Protein AF-A0A9E2E4S3-F1 (afdb_monomer_lite)

Structure (mmCIF, N/CA/C/O backbone):
data_AF-A0A9E2E4S3-F1
#
_entry.id   AF-A0A9E2E4S3-F1
#
loop_
_atom_site.group_PDB
_atom_site.id
_atom_site.type_symbol
_atom_site.label_atom_id
_atom_site.label_alt_id
_atom_site.label_comp_id
_atom_site.label_asym_id
_atom_site.label_entity_id
_atom_site.label_seq_id
_atom_site.pdbx_PDB_ins_code
_atom_site.Cartn_x
_atom_site.Cartn_y
_atom_site.Cartn_z
_atom_site.occupancy
_atom_site.B_iso_or_equiv
_atom_site.auth_seq_id
_atom_site.auth_comp_id
_atom_site.auth_asym_id
_atom_site.auth_atom_id
_atom_site.pdbx_PDB_model_num
ATOM 1 N N . GLY A 1 1 ? -0.030 13.817 1.429 1.00 64.12 1 GLY A N 1
ATOM 2 C CA . GLY A 1 1 ? 0.320 13.362 2.789 1.00 64.12 1 GLY A CA 1
ATOM 3 C C . GLY A 1 1 ? 1.592 12.544 2.719 1.00 64.12 1 GLY A C 1
ATOM 4 O O . GLY A 1 1 ? 2.075 12.311 1.619 1.00 64.12 1 GLY A O 1
ATOM 5 N N . ALA A 1 2 ? 2.146 12.144 3.861 1.00 81.56 2 ALA A N 1
ATOM 6 C CA . ALA A 1 2 ? 3.397 11.381 3.917 1.00 81.56 2 ALA A CA 1
ATOM 7 C C . ALA A 1 2 ? 3.242 9.885 3.576 1.00 81.56 2 ALA A C 1
ATOM 9 O O . ALA A 1 2 ? 4.243 9.228 3.327 1.00 81.56 2 ALA A O 1
ATOM 10 N N . GLY A 1 3 ? 2.005 9.386 3.469 1.00 88.81 3 GLY A N 1
ATOM 11 C CA . GLY A 1 3 ? 1.709 8.023 3.037 1.00 88.81 3 GLY A CA 1
ATOM 12 C C . GLY A 1 3 ? 0.816 7.267 4.021 1.00 88.81 3 GLY A C 1
ATOM 13 O O . GLY A 1 3 ? 0.337 7.836 5.003 1.00 88.81 3 GLY A O 1
ATOM 14 N N . ASP A 1 4 ? 0.580 5.997 3.707 1.00 96.50 4 ASP A N 1
ATOM 15 C CA . ASP A 1 4 ? -0.183 5.015 4.479 1.00 96.50 4 ASP A CA 1
ATOM 16 C C . ASP A 1 4 ? 0.481 4.661 5.830 1.00 96.50 4 ASP A C 1
ATOM 18 O O . ASP A 1 4 ? -0.193 4.442 6.833 1.00 96.50 4 ASP A O 1
ATOM 22 N N . ASP A 1 5 ? 1.812 4.665 5.882 1.00 95.25 5 ASP A N 1
ATOM 23 C CA . ASP A 1 5 ? 2.642 4.414 7.069 1.00 95.25 5 ASP A CA 1
ATOM 24 C C . ASP A 1 5 ? 2.475 5.468 8.174 1.00 95.25 5 ASP A C 1
ATOM 26 O O . ASP A 1 5 ? 2.654 5.182 9.356 1.00 95.25 5 ASP A O 1
ATOM 30 N N . MET A 1 6 ? 2.075 6.685 7.806 1.00 96.00 6 MET A N 1
ATOM 31 C CA . MET A 1 6 ? 1.909 7.797 8.744 1.00 96.00 6 MET A CA 1
ATOM 32 C C . MET A 1 6 ? 0.504 7.897 9.344 1.00 96.00 6 MET A C 1
ATOM 34 O O . MET A 1 6 ? 0.246 8.809 10.134 1.00 96.00 6 MET A O 1
ATOM 38 N N . VAL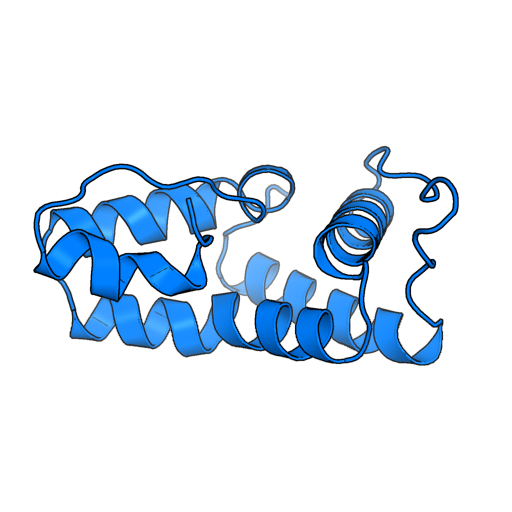 A 1 7 ? -0.402 6.966 9.022 1.00 96.75 7 VAL A N 1
ATOM 39 C CA . VAL A 1 7 ? -1.780 6.956 9.540 1.00 96.75 7 VAL A CA 1
ATOM 40 C C . VAL A 1 7 ? -1.833 7.017 11.078 1.00 96.75 7 VAL A C 1
ATOM 42 O O . VAL A 1 7 ? -2.522 7.906 11.580 1.00 96.75 7 VAL A O 1
ATOM 45 N N . PRO A 1 8 ? -1.085 6.208 11.860 1.00 96.06 8 PRO A N 1
ATOM 46 C CA . PRO A 1 8 ? -1.121 6.310 13.324 1.00 96.06 8 PRO A CA 1
ATOM 47 C C . PRO A 1 8 ? -0.712 7.699 13.833 1.00 96.06 8 PRO A C 1
ATOM 49 O O . PRO A 1 8 ? -1.396 8.306 14.660 1.00 96.06 8 PRO A O 1
ATOM 52 N N . GLY A 1 9 ? 0.380 8.245 13.292 1.00 95.75 9 GLY A N 1
ATOM 53 C CA . GLY A 1 9 ? 0.886 9.563 13.674 1.00 95.75 9 GLY A CA 1
ATOM 54 C C . GLY A 1 9 ? -0.092 10.684 13.331 1.00 95.75 9 GLY A C 1
ATOM 55 O O . GLY A 1 9 ? -0.354 11.553 14.153 1.00 95.75 9 GLY A O 1
ATOM 56 N N . TYR A 1 10 ? -0.692 10.649 12.143 1.00 96.62 10 TYR A N 1
ATOM 57 C CA . TYR A 1 10 ? -1.678 11.647 11.727 1.00 96.62 10 TYR A CA 1
ATOM 58 C C . TYR A 1 10 ? -2.936 11.597 12.591 1.00 96.62 10 TYR A C 1
ATOM 60 O O . TYR A 1 10 ? -3.442 12.639 13.016 1.00 96.62 10 TYR A O 1
ATOM 68 N N . TYR A 1 11 ? -3.427 10.401 12.904 1.00 96.06 11 TYR A N 1
ATOM 69 C CA . TYR A 1 11 ? -4.692 10.273 13.613 1.00 96.06 11 TYR A CA 1
ATOM 70 C C . TYR A 1 11 ? -4.574 10.646 15.091 1.00 96.06 11 TYR A C 1
ATOM 72 O O . TYR A 1 11 ? -5.503 11.246 15.641 1.00 96.06 11 TYR A O 1
ATOM 80 N N . THR A 1 12 ? -3.424 10.404 15.717 1.00 94.88 12 THR A N 1
ATOM 81 C CA . THR A 1 12 ? -3.169 10.842 17.101 1.00 94.88 12 THR A CA 1
ATOM 82 C C . THR A 1 12 ? -3.142 12.366 17.254 1.00 94.88 12 THR A C 1
ATOM 84 O O . THR A 1 12 ? -3.536 12.869 18.302 1.00 94.88 12 THR A O 1
ATOM 87 N N . ILE A 1 13 ? -2.784 13.116 16.203 1.00 95.38 13 ILE A N 1
ATOM 88 C CA . ILE A 1 13 ? -2.762 14.593 16.209 1.00 95.38 13 ILE A CA 1
ATOM 89 C C . ILE A 1 13 ? -4.005 15.240 15.573 1.00 95.38 13 ILE A C 1
ATOM 91 O O . ILE A 1 13 ? -4.004 16.427 15.257 1.00 95.38 13 ILE A O 1
ATOM 95 N N . GLY A 1 14 ? -5.076 14.469 15.366 1.00 94.81 14 GLY A N 1
ATOM 96 C CA . GLY A 1 14 ? -6.362 14.982 14.874 1.00 94.81 14 GLY A CA 1
ATOM 97 C C . GLY A 1 14 ? -6.494 15.093 13.350 1.00 94.81 14 GLY A C 1
ATOM 98 O O . GLY A 1 14 ? -7.552 15.488 12.863 1.00 94.81 14 GLY A O 1
ATOM 99 N N . ILE A 1 15 ? -5.484 14.695 12.573 1.00 95.69 15 ILE A N 1
ATOM 100 C CA . ILE A 1 15 ? -5.599 14.609 11.111 1.00 95.69 15 ILE A CA 1
ATOM 101 C C . ILE A 1 15 ? -6.412 13.355 10.758 1.00 95.69 15 ILE A C 1
ATOM 103 O O . ILE A 1 15 ? -6.183 12.272 11.294 1.00 95.69 15 ILE A O 1
ATOM 107 N N . ARG A 1 16 ? -7.399 13.497 9.867 1.00 93.25 16 ARG A N 1
ATOM 108 C CA . ARG A 1 16 ? -8.316 12.409 9.457 1.00 93.25 16 ARG A CA 1
ATOM 109 C C . ARG A 1 16 ? -8.281 12.101 7.962 1.00 93.25 16 ARG A C 1
ATOM 111 O O . ARG A 1 16 ? -9.106 11.347 7.463 1.00 93.25 16 ARG A O 1
ATOM 118 N N . ALA A 1 17 ? -7.316 12.672 7.251 1.00 92.69 17 ALA A N 1
ATOM 119 C CA . ALA A 1 17 ? -7.120 12.463 5.826 1.00 92.69 17 ALA A CA 1
ATOM 120 C C . ALA A 1 17 ? -5.649 12.162 5.537 1.00 92.69 17 ALA A C 1
ATOM 122 O O . ALA A 1 17 ? -4.747 12.726 6.158 1.00 92.69 17 ALA A O 1
ATOM 123 N N . TYR A 1 18 ? -5.408 11.278 4.578 1.00 94.94 18 TYR A N 1
ATOM 124 C CA . TYR A 1 18 ? -4.074 10.929 4.110 1.00 94.94 18 TYR A CA 1
ATOM 125 C C . TYR A 1 18 ? -4.144 10.495 2.644 1.00 94.94 18 TYR A C 1
ATOM 127 O O . TYR A 1 18 ? -5.216 10.252 2.096 1.00 94.94 18 TYR A O 1
ATOM 135 N N . THR A 1 19 ? -2.991 10.460 1.989 1.00 95.56 19 THR A N 1
ATOM 136 C CA . THR A 1 19 ? -2.866 9.988 0.608 1.00 95.56 19 THR A CA 1
ATOM 137 C C . THR A 1 19 ? -2.401 8.544 0.635 1.00 95.56 19 THR A C 1
ATOM 139 O O . THR A 1 19 ? -1.397 8.266 1.289 1.00 95.56 19 THR A O 1
ATOM 142 N N . SER A 1 20 ? -3.092 7.668 -0.091 1.00 97.50 20 SER A N 1
ATOM 143 C CA . SER A 1 20 ? -2.793 6.239 -0.114 1.00 97.50 20 SER A CA 1
ATOM 144 C C . SER A 1 20 ? -2.277 5.803 -1.475 1.00 97.50 20 SER A C 1
ATOM 146 O O . SER A 1 20 ? -3.004 5.849 -2.468 1.00 97.50 20 SER A O 1
ATOM 148 N N . SER A 1 21 ? -1.032 5.335 -1.510 1.00 96.88 21 SER A N 1
ATOM 149 C CA . SER A 1 21 ? -0.514 4.623 -2.685 1.00 96.88 21 SER A CA 1
ATOM 150 C C . SER A 1 21 ? -1.088 3.211 -2.758 1.00 96.88 21 SER A C 1
ATOM 152 O O . SER A 1 21 ? -1.444 2.746 -3.838 1.00 96.88 21 SER A O 1
ATOM 154 N N . ILE A 1 22 ? -1.257 2.571 -1.596 1.00 98.00 22 ILE A N 1
ATOM 155 C CA . ILE A 1 22 ? -1.799 1.217 -1.461 1.00 98.00 22 ILE A CA 1
ATOM 156 C C . ILE A 1 22 ? -3.194 1.119 -2.079 1.00 98.00 22 ILE A C 1
ATOM 158 O O . ILE A 1 22 ? -3.496 0.108 -2.701 1.00 98.00 22 ILE A O 1
ATOM 162 N N . SER A 1 23 ? -4.010 2.175 -2.001 1.00 96.88 23 SER A N 1
ATOM 163 C CA . SER A 1 23 ? -5.366 2.193 -2.563 1.00 96.88 23 SER A CA 1
ATOM 164 C C . SER A 1 23 ? -5.447 1.886 -4.063 1.00 96.88 23 SER A C 1
ATOM 166 O O . SER A 1 23 ? -6.477 1.400 -4.520 1.00 96.88 23 SER A O 1
ATOM 168 N N . ALA A 1 24 ? -4.367 2.111 -4.819 1.00 96.25 24 ALA A N 1
ATOM 169 C CA . ALA A 1 24 ? -4.305 1.759 -6.235 1.00 96.25 24 ALA A CA 1
ATOM 170 C C . ALA A 1 24 ? -4.263 0.239 -6.477 1.00 96.25 24 ALA A C 1
ATOM 172 O O . ALA A 1 24 ? -4.647 -0.205 -7.553 1.00 96.25 24 ALA A O 1
ATOM 173 N N . VAL A 1 25 ? -3.784 -0.542 -5.502 1.00 97.56 25 VAL A N 1
ATOM 174 C CA . VAL A 1 25 ? -3.562 -1.996 -5.613 1.00 97.56 25 VAL A CA 1
ATOM 175 C C . VAL A 1 25 ? -4.482 -2.779 -4.674 1.00 97.56 25 VAL A C 1
ATOM 177 O O . VAL A 1 25 ? -5.089 -3.759 -5.083 1.00 97.56 25 VAL A O 1
ATOM 180 N N . ALA A 1 26 ? -4.600 -2.340 -3.421 1.00 98.12 26 ALA A N 1
ATOM 181 C CA . ALA A 1 26 ? -5.387 -2.967 -2.364 1.00 98.12 26 ALA A CA 1
ATOM 182 C C . ALA A 1 26 ? -6.270 -1.914 -1.659 1.00 98.12 26 ALA A C 1
ATOM 184 O O . ALA A 1 26 ? -5.983 -1.503 -0.529 1.00 98.12 26 ALA A O 1
ATOM 185 N N . PRO A 1 27 ? -7.354 -1.434 -2.300 1.00 97.50 27 PRO A N 1
ATOM 186 C CA . PRO A 1 27 ? -8.221 -0.390 -1.743 1.00 97.50 27 PRO A CA 1
ATOM 187 C C . PRO A 1 27 ? -8.816 -0.760 -0.380 1.00 97.50 27 PRO A C 1
ATOM 189 O O . PRO A 1 27 ? -8.886 0.094 0.506 1.00 97.50 27 PRO A O 1
ATOM 192 N N . LYS A 1 28 ? -9.158 -2.037 -0.161 1.00 98.44 28 LYS A N 1
ATOM 193 C CA . LYS A 1 28 ? -9.687 -2.536 1.121 1.00 98.44 28 LYS A CA 1
ATOM 194 C C . LYS A 1 28 ? -8.703 -2.337 2.280 1.00 98.44 28 LYS A C 1
ATOM 196 O O . LYS A 1 28 ? -9.133 -2.005 3.381 1.00 98.44 28 LYS A O 1
ATOM 201 N N . LEU A 1 29 ? -7.394 -2.470 2.038 1.00 98.50 29 LEU A N 1
ATOM 202 C CA . LEU A 1 29 ? -6.367 -2.221 3.057 1.00 98.50 29 LEU A CA 1
ATOM 203 C C . LEU A 1 29 ? -6.327 -0.738 3.454 1.00 98.50 29 LEU A C 1
ATOM 205 O O . LEU A 1 29 ? -6.300 -0.418 4.641 1.00 98.50 29 LEU A O 1
ATOM 209 N N . SER A 1 30 ? -6.398 0.179 2.483 1.00 97.88 30 SER A N 1
ATOM 210 C CA . SER A 1 30 ? -6.461 1.621 2.772 1.00 97.88 30 SER A CA 1
ATOM 211 C C . SER A 1 30 ? -7.729 2.001 3.545 1.00 97.88 30 SER A C 1
ATOM 213 O O . SER A 1 30 ? -7.665 2.740 4.532 1.00 97.88 30 SER A O 1
ATOM 215 N N . VAL A 1 31 ? -8.882 1.443 3.171 1.00 97.94 31 VAL A N 1
ATOM 216 C CA . VAL A 1 31 ? -10.120 1.630 3.943 1.00 97.94 31 VAL A CA 1
ATOM 217 C C . VAL A 1 31 ? -9.938 1.116 5.371 1.00 97.94 31 VAL A C 1
ATOM 219 O O . VAL A 1 31 ? -10.249 1.835 6.319 1.00 97.94 31 VAL A O 1
ATOM 222 N N . LYS A 1 32 ? -9.336 -0.065 5.553 1.00 98.50 32 LYS A N 1
ATOM 223 C CA . LYS A 1 32 ? -9.135 -0.638 6.886 1.00 98.50 32 LYS A CA 1
ATOM 224 C C . LYS A 1 32 ? -8.212 0.199 7.775 1.00 98.50 32 LYS A C 1
ATOM 226 O O . LYS A 1 32 ? -8.499 0.371 8.960 1.00 98.50 32 LYS A O 1
ATOM 231 N N . LEU A 1 33 ? -7.143 0.763 7.208 1.00 98.25 33 LEU A N 1
ATOM 232 C CA . LEU A 1 33 ? -6.265 1.714 7.901 1.00 98.25 33 LEU A CA 1
ATOM 233 C C . LEU A 1 33 ? -7.049 2.937 8.397 1.00 98.25 33 LEU A C 1
ATOM 235 O O . LEU A 1 33 ? -6.882 3.356 9.543 1.00 98.25 33 LEU A O 1
ATOM 239 N N . HIS A 1 34 ? -7.924 3.491 7.550 1.00 97.62 34 HIS A N 1
ATOM 240 C CA . HIS A 1 34 ? -8.787 4.611 7.927 1.00 97.62 34 HIS A CA 1
ATOM 241 C C . HIS A 1 34 ? -9.751 4.233 9.056 1.00 97.62 34 HIS A C 1
ATOM 243 O O . HIS A 1 34 ? -9.827 4.962 10.042 1.00 97.62 34 HIS A O 1
ATOM 249 N N . GLU A 1 35 ? -10.453 3.104 8.939 1.00 98.06 35 GLU A N 1
ATOM 250 C CA . GLU A 1 35 ? -11.425 2.643 9.938 1.00 98.06 35 GLU A CA 1
ATOM 251 C C . GLU A 1 35 ? -10.796 2.487 11.324 1.00 98.06 35 GLU A C 1
ATOM 253 O O . GLU A 1 35 ? -11.306 3.037 12.300 1.00 98.06 35 GLU A O 1
ATOM 258 N N . LEU A 1 36 ? -9.664 1.780 11.414 1.00 98.25 36 LEU A N 1
ATOM 259 C CA . LEU A 1 36 ? -8.979 1.553 12.689 1.00 98.25 36 LEU A CA 1
ATOM 260 C C . LEU A 1 36 ? -8.421 2.855 13.268 1.00 98.25 36 LEU A C 1
ATOM 262 O O . LEU A 1 36 ? -8.559 3.107 14.466 1.00 98.25 36 LEU A O 1
ATOM 266 N N . GLY A 1 37 ? -7.839 3.711 12.423 1.00 97.19 37 GLY A N 1
ATOM 267 C CA . GLY A 1 37 ? -7.379 5.029 12.846 1.00 97.19 37 GLY A CA 1
ATOM 268 C C . GLY A 1 37 ? -8.521 5.889 13.385 1.00 97.19 37 GLY A C 1
ATOM 269 O O . GLY A 1 37 ? -8.390 6.496 14.448 1.00 97.19 37 GLY A O 1
ATOM 270 N N . ALA A 1 38 ? -9.649 5.945 12.675 1.00 96.69 38 ALA A N 1
ATOM 271 C CA . ALA A 1 38 ? -10.808 6.751 13.051 1.00 96.69 38 ALA A CA 1
ATOM 272 C C . ALA A 1 38 ? -11.471 6.247 14.340 1.00 96.69 38 ALA A C 1
ATOM 274 O O . ALA A 1 38 ? -11.922 7.064 15.141 1.00 96.69 38 ALA A O 1
ATOM 275 N N . ALA A 1 39 ? -11.477 4.929 14.556 1.00 97.25 39 ALA A N 1
ATOM 276 C CA . ALA A 1 39 ? -11.971 4.292 15.774 1.00 97.25 39 ALA A CA 1
ATOM 277 C C . ALA A 1 39 ? -11.015 4.429 16.977 1.00 97.25 39 ALA A C 1
ATOM 279 O O . ALA A 1 39 ? -11.407 4.137 18.101 1.00 97.25 39 ALA A O 1
ATOM 280 N N . GLY A 1 40 ? -9.774 4.887 16.771 1.00 96.56 40 GLY A N 1
ATOM 281 C CA . GLY A 1 40 ? -8.769 4.981 17.836 1.00 96.56 40 GLY A CA 1
ATOM 282 C C . GLY A 1 40 ? -8.156 3.634 18.235 1.00 96.56 40 GLY A C 1
ATOM 283 O O . GLY A 1 40 ? -7.468 3.553 19.256 1.00 96.56 40 GLY A O 1
ATOM 284 N N . GLU A 1 41 ? -8.350 2.593 17.420 1.00 98.00 41 GLU A N 1
ATOM 285 C CA . GLU A 1 41 ? -7.913 1.213 17.662 1.00 98.00 41 GLU A CA 1
ATOM 286 C C . GLU A 1 41 ? -6.407 1.049 17.422 1.00 98.00 41 GLU A C 1
ATOM 288 O O . GLU A 1 41 ? -5.951 0.382 16.493 1.00 98.00 41 GLU A O 1
ATOM 293 N N . SER A 1 42 ? -5.605 1.701 18.264 1.00 96.44 42 SER A N 1
ATOM 294 C CA . SER A 1 42 ? -4.164 1.883 18.049 1.00 96.44 42 SER A CA 1
ATOM 295 C C . SER A 1 42 ? -3.391 0.561 17.998 1.00 96.44 42 SER A C 1
ATOM 297 O O . SER A 1 42 ? -2.469 0.423 17.199 1.00 96.44 42 SER A O 1
ATOM 299 N N . ALA A 1 43 ? -3.765 -0.427 18.818 1.00 98.06 43 ALA A N 1
ATOM 300 C CA . ALA A 1 43 ? -3.113 -1.738 18.824 1.00 98.06 43 ALA A CA 1
ATOM 301 C C . ALA A 1 43 ? -3.365 -2.501 17.513 1.00 98.06 43 ALA A C 1
ATOM 303 O O . ALA A 1 43 ? -2.416 -2.946 16.868 1.00 98.06 43 ALA A O 1
ATOM 304 N N . ALA A 1 44 ? -4.629 -2.581 17.087 1.00 98.50 44 ALA A N 1
ATOM 305 C CA . ALA A 1 44 ? -5.010 -3.232 15.837 1.00 98.50 44 ALA A CA 1
ATOM 306 C C . ALA A 1 44 ? -4.437 -2.499 14.616 1.00 98.50 44 ALA A C 1
ATOM 308 O O . ALA A 1 44 ? -3.971 -3.138 13.675 1.00 98.50 44 ALA A O 1
ATOM 309 N N . LEU A 1 45 ? -4.422 -1.163 14.641 1.00 98.44 45 LEU A N 1
ATOM 310 C CA . LEU A 1 45 ? -3.822 -0.350 13.589 1.00 98.44 45 LEU A CA 1
ATOM 311 C C . LEU A 1 45 ? -2.321 -0.633 13.459 1.00 98.44 45 LEU A C 1
ATOM 313 O O . LEU A 1 45 ? -1.847 -0.887 12.357 1.00 98.44 45 LEU A O 1
ATOM 317 N N . ASN A 1 46 ? -1.576 -0.635 14.566 1.00 98.06 46 ASN A N 1
ATOM 318 C CA . ASN A 1 46 ? -0.139 -0.917 14.538 1.00 98.06 46 ASN A CA 1
ATOM 319 C C . ASN A 1 46 ? 0.161 -2.336 14.042 1.00 98.06 46 ASN A C 1
ATOM 321 O O . ASN A 1 46 ? 1.105 -2.521 13.278 1.00 98.06 46 ASN A O 1
ATOM 325 N N . GLN A 1 47 ? -0.648 -3.324 14.432 1.00 98.44 47 GLN A N 1
ATOM 326 C CA . GLN A 1 47 ? -0.522 -4.679 13.902 1.00 98.44 47 GLN A CA 1
ATOM 327 C C . GLN A 1 47 ? -0.758 -4.708 12.384 1.00 98.44 47 GLN A C 1
ATOM 329 O O . GLN A 1 47 ? 0.086 -5.210 11.648 1.00 98.44 47 GLN A O 1
ATOM 334 N N . LEU A 1 48 ? -1.837 -4.081 11.902 1.00 98.56 48 LEU A N 1
ATOM 335 C CA . LEU A 1 48 ? -2.136 -3.990 10.470 1.00 98.56 48 LEU A CA 1
ATOM 336 C C . LEU A 1 48 ? -0.996 -3.321 9.683 1.00 98.56 48 LEU A C 1
ATOM 338 O O . LEU A 1 48 ? -0.653 -3.770 8.588 1.00 98.56 48 LEU A O 1
ATOM 342 N N . LEU A 1 49 ? -0.391 -2.262 10.237 1.00 98.12 49 LEU A N 1
ATOM 343 C CA . LEU A 1 49 ? 0.776 -1.622 9.632 1.00 98.12 49 LEU A CA 1
ATOM 344 C C . LEU A 1 49 ? 1.958 -2.587 9.543 1.00 98.12 49 LEU A C 1
ATOM 346 O O . LEU A 1 49 ? 2.532 -2.725 8.465 1.00 98.12 49 LEU A O 1
ATOM 350 N N . ASN A 1 50 ? 2.320 -3.236 10.648 1.00 98.25 50 ASN A N 1
ATOM 351 C CA . ASN A 1 50 ? 3.466 -4.143 10.698 1.00 98.25 50 ASN A CA 1
ATOM 352 C C . ASN A 1 50 ? 3.320 -5.308 9.716 1.00 98.25 50 ASN A C 1
ATOM 354 O O . ASN A 1 50 ? 4.280 -5.643 9.025 1.00 98.25 50 ASN A O 1
ATOM 358 N N . ASP A 1 51 ? 2.118 -5.870 9.619 1.00 98.19 51 ASP A N 1
ATOM 359 C CA . ASP A 1 51 ? 1.867 -7.066 8.822 1.00 98.19 51 ASP A CA 1
ATOM 360 C C . ASP A 1 51 ? 1.752 -6.745 7.321 1.00 98.19 51 ASP A C 1
ATOM 362 O O . ASP A 1 51 ? 2.185 -7.535 6.480 1.00 98.19 51 ASP A O 1
ATOM 366 N N . HIS A 1 52 ? 1.192 -5.582 6.959 1.00 98.25 52 HIS A N 1
ATOM 367 C CA . HIS A 1 52 ? 0.775 -5.327 5.572 1.00 98.25 52 HIS A CA 1
ATOM 368 C C . HIS A 1 52 ? 1.253 -4.012 4.950 1.00 98.25 52 HIS A C 1
ATOM 370 O O . HIS A 1 52 ? 1.218 -3.894 3.725 1.00 98.25 52 HIS A O 1
ATOM 376 N N . VAL A 1 53 ? 1.718 -3.035 5.732 1.00 98.12 53 VAL A N 1
ATOM 377 C CA . VAL A 1 53 ? 2.193 -1.734 5.215 1.00 98.12 53 VAL A CA 1
ATOM 378 C C . VAL A 1 53 ? 3.716 -1.648 5.270 1.00 98.12 53 VAL A C 1
ATOM 380 O O . VAL A 1 53 ? 4.358 -1.335 4.267 1.00 98.12 53 VAL A O 1
ATOM 383 N N . VAL A 1 54 ? 4.309 -1.969 6.420 1.00 98.00 54 VAL A N 1
ATOM 384 C CA . VAL A 1 54 ? 5.754 -1.878 6.667 1.00 98.00 54 VAL A CA 1
ATOM 385 C C . VAL A 1 54 ? 6.579 -2.681 5.652 1.00 98.00 54 VAL A C 1
ATOM 387 O O . VAL A 1 54 ? 7.551 -2.112 5.155 1.00 98.00 54 VAL A O 1
ATOM 390 N N . PRO A 1 55 ? 6.217 -3.918 5.246 1.00 98.12 55 PRO A N 1
ATOM 391 C CA . PRO A 1 55 ? 6.998 -4.664 4.255 1.00 98.12 55 PRO A CA 1
ATOM 392 C C . PRO A 1 55 ? 7.122 -3.945 2.902 1.00 98.12 55 PRO A C 1
ATOM 394 O O . PRO A 1 55 ? 8.214 -3.856 2.337 1.00 98.12 55 PRO A O 1
ATOM 397 N N . LEU A 1 56 ? 6.029 -3.349 2.409 1.00 98.06 56 LEU A N 1
ATOM 398 C CA . LEU A 1 56 ? 6.044 -2.559 1.174 1.00 98.06 56 LEU A CA 1
ATOM 399 C C . LEU A 1 56 ? 6.926 -1.317 1.317 1.00 98.06 56 LEU A C 1
ATOM 401 O O . LEU A 1 56 ? 7.692 -0.980 0.415 1.00 98.06 56 LEU A O 1
ATOM 405 N N . TYR A 1 57 ? 6.820 -0.621 2.446 1.00 97.06 57 TYR A N 1
ATOM 406 C CA . TYR A 1 57 ? 7.615 0.575 2.704 1.00 97.06 57 TYR A CA 1
ATOM 407 C C . TYR A 1 57 ? 9.103 0.255 2.855 1.00 97.06 57 TYR A C 1
ATOM 409 O O . TYR A 1 57 ? 9.933 0.967 2.290 1.00 97.06 57 TYR A O 1
ATOM 417 N N . ALA A 1 58 ? 9.445 -0.854 3.511 1.00 97.25 58 ALA A N 1
ATOM 418 C CA . ALA A 1 58 ? 10.812 -1.352 3.593 1.00 97.25 58 ALA A CA 1
ATOM 419 C C . ALA A 1 58 ? 11.390 -1.603 2.191 1.00 97.25 58 ALA A C 1
ATOM 421 O O . ALA A 1 58 ? 12.463 -1.087 1.874 1.00 97.25 58 ALA A O 1
ATOM 422 N N . LEU A 1 59 ? 10.650 -2.284 1.306 1.00 97.31 59 LEU A N 1
ATOM 423 C CA . LEU A 1 59 ? 11.061 -2.475 -0.089 1.00 97.31 59 LEU A CA 1
ATOM 424 C C . LEU A 1 59 ? 11.266 -1.138 -0.810 1.00 97.31 59 LEU A C 1
ATOM 426 O O . LEU A 1 59 ? 12.299 -0.927 -1.447 1.00 97.31 59 LEU A O 1
ATOM 430 N N . ARG A 1 60 ? 10.328 -0.196 -0.670 1.00 96.06 60 ARG A N 1
ATOM 431 C CA . ARG A 1 60 ? 10.406 1.128 -1.312 1.00 96.06 60 ARG A CA 1
ATOM 432 C C . ARG A 1 60 ? 11.634 1.932 -0.886 1.00 96.06 60 ARG A C 1
ATOM 434 O O . ARG A 1 60 ? 12.141 2.717 -1.678 1.00 96.06 60 ARG A O 1
ATOM 441 N N . THR A 1 61 ? 12.137 1.729 0.331 1.00 95.25 61 THR A N 1
ATOM 442 C CA . THR A 1 61 ? 13.341 2.427 0.815 1.00 95.25 61 THR A CA 1
ATOM 443 C C . THR A 1 61 ? 14.653 1.883 0.251 1.00 95.25 61 THR A C 1
ATOM 445 O O . THR A 1 61 ? 15.666 2.580 0.324 1.00 95.25 61 THR A O 1
ATOM 448 N N . LYS A 1 62 ? 14.659 0.691 -0.367 1.00 96.19 62 LYS A N 1
ATOM 449 C CA . LYS A 1 62 ? 15.874 0.089 -0.947 1.00 96.19 62 LYS A CA 1
ATOM 450 C C . LYS A 1 62 ? 16.457 0.925 -2.085 1.00 96.19 62 LYS A C 1
ATOM 452 O O . LYS A 1 62 ? 17.675 0.965 -2.262 1.00 96.19 62 LYS A O 1
ATOM 457 N N . ARG A 1 63 ? 15.609 1.620 -2.853 1.00 95.00 63 ARG A N 1
ATOM 458 C CA . ARG A 1 63 ? 16.046 2.447 -3.981 1.00 95.00 63 ARG A CA 1
ATOM 459 C C . ARG A 1 63 ? 15.093 3.607 -4.243 1.00 95.00 63 ARG A C 1
ATOM 461 O O . ARG A 1 63 ? 13.883 3.432 -4.321 1.00 95.00 63 ARG A O 1
ATOM 468 N N . LYS A 1 64 ? 15.656 4.798 -4.467 1.00 94.12 64 LYS A N 1
ATOM 469 C CA . LYS A 1 64 ? 14.877 5.987 -4.846 1.00 94.12 64 LYS A CA 1
ATOM 470 C C . LYS A 1 64 ? 14.061 5.720 -6.114 1.00 94.12 64 LYS A C 1
ATOM 472 O O . LYS A 1 64 ? 14.616 5.269 -7.116 1.00 94.12 64 LYS A O 1
ATOM 477 N N . GLY A 1 65 ? 12.776 6.059 -6.081 1.00 93.62 65 GLY A N 1
ATOM 478 C CA . GLY A 1 65 ? 11.837 5.878 -7.186 1.00 93.62 65 GLY A CA 1
ATOM 479 C C . GLY A 1 65 ? 10.969 4.624 -7.072 1.00 93.62 65 GLY A C 1
ATOM 480 O O . GLY A 1 65 ? 9.975 4.514 -7.798 1.00 93.62 65 GLY A O 1
ATOM 481 N N . TYR A 1 66 ? 11.283 3.714 -6.144 1.00 96.88 66 TYR A N 1
ATOM 482 C CA . TYR A 1 66 ? 10.471 2.520 -5.895 1.00 96.88 66 TYR A CA 1
ATOM 483 C C . TYR A 1 66 ? 9.094 2.838 -5.332 1.00 96.88 66 TYR A C 1
ATOM 485 O O . TYR A 1 66 ? 8.188 2.019 -5.450 1.00 96.88 66 TYR A O 1
ATOM 493 N N . GLU A 1 67 ? 8.876 4.047 -4.824 1.00 95.44 67 GLU A N 1
ATOM 494 C CA . GLU A 1 67 ? 7.554 4.526 -4.432 1.00 95.44 67 GLU A CA 1
ATOM 495 C C . GLU A 1 67 ? 6.535 4.461 -5.573 1.00 95.44 67 GLU A C 1
ATOM 497 O O . GLU A 1 67 ? 5.345 4.306 -5.313 1.00 95.44 67 GLU A O 1
ATOM 502 N N . VAL A 1 68 ? 6.992 4.560 -6.825 1.00 97.00 68 VAL A N 1
ATOM 503 C CA . VAL A 1 68 ? 6.141 4.498 -8.020 1.00 97.00 68 VAL A CA 1
ATOM 504 C C . VAL A 1 68 ? 6.327 3.183 -8.774 1.00 97.00 68 VAL A C 1
ATOM 506 O O . VAL A 1 68 ? 5.334 2.575 -9.177 1.00 97.00 68 VAL A O 1
ATOM 509 N N . SER A 1 69 ? 7.569 2.728 -8.985 1.00 97.88 69 SER A N 1
ATOM 510 C CA . SER A 1 69 ? 7.810 1.513 -9.776 1.00 97.88 69 SER A CA 1
ATOM 511 C C . SER A 1 69 ? 7.312 0.246 -9.082 1.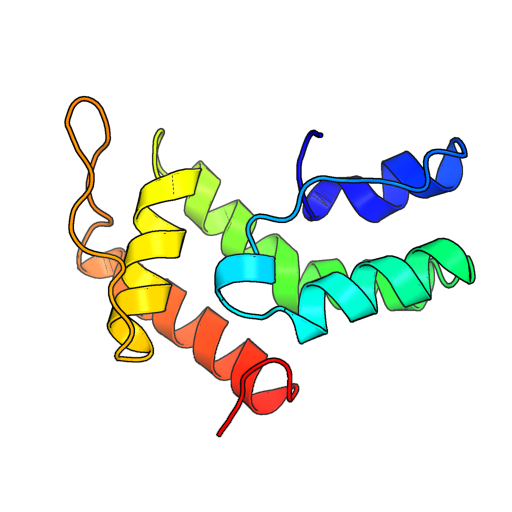00 97.88 69 SER A C 1
ATOM 513 O O . SER A 1 69 ? 6.752 -0.607 -9.767 1.00 97.88 69 SER A O 1
ATOM 515 N N . ALA A 1 70 ? 7.394 0.145 -7.750 1.00 98.00 70 ALA A N 1
ATOM 516 C CA . ALA A 1 70 ? 6.830 -0.993 -7.020 1.00 98.00 70 ALA A CA 1
ATOM 517 C C . ALA A 1 70 ? 5.316 -1.098 -7.222 1.00 98.00 70 ALA A C 1
ATOM 519 O O . ALA A 1 70 ? 4.814 -2.165 -7.563 1.00 98.00 70 ALA A O 1
ATOM 520 N N . MET A 1 71 ? 4.598 0.025 -7.118 1.00 98.00 71 MET A N 1
ATOM 521 C CA . MET A 1 71 ? 3.144 0.044 -7.299 1.00 98.00 71 MET A CA 1
ATOM 522 C C . MET A 1 71 ? 2.743 -0.383 -8.715 1.00 98.00 71 MET A C 1
ATOM 524 O O . MET A 1 71 ? 1.818 -1.169 -8.884 1.00 98.00 71 MET A O 1
ATOM 528 N N . LYS A 1 72 ? 3.464 0.086 -9.740 1.00 98.12 72 LYS A N 1
ATOM 529 C CA . LYS A 1 72 ? 3.241 -0.323 -11.135 1.00 98.12 72 LYS A CA 1
ATOM 530 C C . LYS A 1 72 ? 3.502 -1.809 -11.364 1.00 98.12 72 LYS A C 1
ATOM 532 O O . LYS A 1 72 ? 2.691 -2.464 -12.006 1.00 98.12 72 LYS A O 1
ATOM 537 N N . VAL A 1 73 ? 4.590 -2.343 -10.811 1.00 98.12 73 VAL A N 1
ATOM 538 C CA . VAL A 1 73 ? 4.901 -3.775 -10.911 1.00 98.12 73 VAL A CA 1
ATOM 539 C C . VAL A 1 73 ? 3.833 -4.617 -10.215 1.00 98.12 73 VAL A C 1
ATOM 541 O O . VAL A 1 73 ? 3.413 -5.623 -10.775 1.00 98.12 73 VAL A O 1
ATOM 544 N N . MET A 1 74 ? 3.339 -4.194 -9.048 1.00 98.12 74 MET A N 1
ATOM 545 C CA . MET A 1 74 ? 2.239 -4.884 -8.366 1.00 98.12 74 MET A CA 1
ATOM 546 C C . MET A 1 74 ? 0.950 -4.870 -9.195 1.00 98.12 74 MET A C 1
ATOM 548 O O . MET A 1 74 ? 0.280 -5.892 -9.282 1.00 98.12 74 MET A O 1
ATOM 552 N N . LEU A 1 75 ? 0.619 -3.750 -9.849 1.00 97.94 75 LEU A N 1
ATOM 553 C CA . LEU A 1 75 ? -0.509 -3.695 -10.785 1.00 97.94 75 LEU A CA 1
ATOM 554 C C . LEU A 1 75 ? -0.329 -4.696 -11.936 1.00 97.94 75 LEU A C 1
ATOM 556 O O . LEU A 1 75 ? -1.256 -5.443 -12.234 1.00 97.94 75 LEU A O 1
ATOM 560 N N . A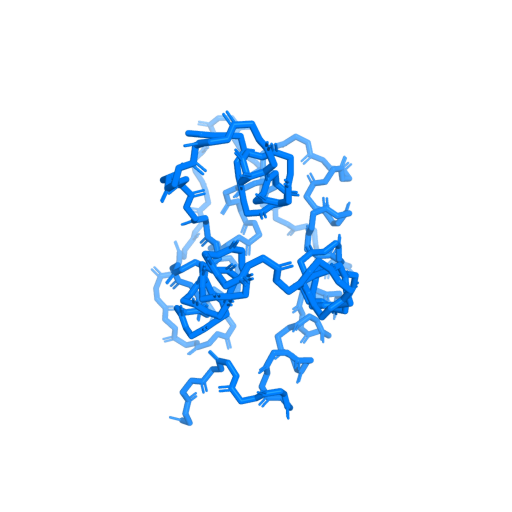SP A 1 76 ? 0.858 -4.751 -12.544 1.00 97.38 76 ASP A N 1
ATOM 561 C CA . ASP A 1 76 ? 1.148 -5.704 -13.624 1.00 97.38 76 ASP A CA 1
ATOM 562 C C . ASP A 1 76 ? 1.058 -7.169 -13.139 1.00 97.38 76 ASP A C 1
ATOM 564 O O . ASP A 1 76 ? 0.511 -8.015 -13.844 1.00 97.38 76 ASP A O 1
ATOM 568 N N . MET A 1 77 ? 1.526 -7.476 -11.921 1.00 96.75 77 MET A N 1
ATOM 569 C CA . MET A 1 77 ? 1.411 -8.808 -11.295 1.00 96.75 77 MET A CA 1
ATOM 570 C C . MET A 1 77 ? -0.044 -9.238 -11.070 1.00 96.75 77 MET A C 1
ATOM 572 O O . MET A 1 77 ? -0.349 -10.427 -11.115 1.00 96.75 77 MET A O 1
ATOM 576 N N . LEU A 1 78 ? -0.948 -8.279 -10.862 1.00 96.31 78 LEU A N 1
ATOM 577 C CA . LEU A 1 78 ? -2.390 -8.515 -10.759 1.00 96.31 78 LEU A CA 1
ATOM 578 C C . LEU A 1 78 ? -3.096 -8.558 -12.124 1.00 96.31 78 LEU A C 1
ATOM 580 O O . LEU A 1 78 ? -4.322 -8.599 -12.179 1.00 96.31 78 LEU A O 1
ATOM 584 N N . GLY A 1 79 ? -2.355 -8.524 -13.235 1.00 96.00 79 GLY A N 1
ATOM 585 C CA . GLY A 1 79 ? -2.930 -8.489 -14.583 1.00 96.00 79 GLY A CA 1
ATOM 586 C C . GLY A 1 79 ? -3.564 -7.144 -14.958 1.00 96.00 79 GLY A C 1
ATOM 587 O O . GLY A 1 79 ? -4.248 -7.044 -15.979 1.00 96.00 79 GLY A O 1
ATOM 588 N N . LEU A 1 80 ? -3.339 -6.099 -14.157 1.00 95.56 80 LEU A N 1
ATOM 589 C CA . LEU A 1 80 ? -3.723 -4.725 -14.467 1.00 95.56 80 LEU A CA 1
ATOM 590 C C . LEU A 1 80 ? -2.627 -4.048 -15.308 1.00 95.56 80 LEU A C 1
ATOM 592 O O . LEU A 1 80 ? -1.639 -4.659 -15.706 1.00 95.56 80 LEU A O 1
ATOM 596 N N . ARG A 1 81 ? -2.822 -2.767 -15.639 1.00 94.31 81 ARG A N 1
ATOM 597 C CA . ARG A 1 81 ? -1.912 -2.002 -16.509 1.00 94.31 81 ARG A CA 1
ATOM 598 C C . ARG A 1 81 ? -1.122 -0.969 -15.708 1.00 94.31 81 ARG A C 1
ATOM 600 O O . ARG A 1 81 ? -1.490 0.205 -15.688 1.00 94.31 81 ARG A O 1
ATOM 607 N N . GLY A 1 82 ? -0.041 -1.393 -15.061 1.00 95.69 82 GLY A N 1
ATOM 608 C CA . GLY A 1 82 ? 0.920 -0.511 -14.395 1.00 95.69 82 GLY A CA 1
ATOM 609 C C . GLY A 1 82 ? 1.978 0.029 -15.359 1.00 95.6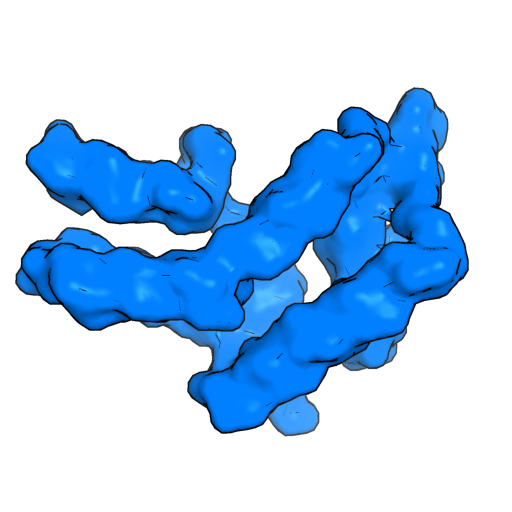9 82 GLY A C 1
ATOM 610 O O . GLY A 1 82 ? 2.192 1.248 -15.439 1.00 95.69 82 GLY A O 1
ATOM 611 N N . GLY A 1 83 ? 2.607 -0.865 -16.123 1.00 94.62 83 GLY A N 1
ATOM 612 C CA . GLY A 1 83 ? 3.631 -0.561 -17.121 1.00 94.62 83 GLY A CA 1
ATOM 613 C C . GLY A 1 83 ? 4.908 0.069 -16.553 1.00 94.62 83 GLY A C 1
ATOM 614 O O . GLY A 1 83 ? 5.010 0.408 -15.373 1.00 94.62 83 GLY A O 1
ATOM 615 N N . THR A 1 84 ? 5.892 0.304 -17.420 1.00 93.75 84 THR A N 1
ATOM 616 C CA . THR A 1 84 ? 7.206 0.829 -17.013 1.00 93.75 84 THR A CA 1
ATOM 617 C C . THR A 1 84 ? 7.133 2.254 -16.462 1.00 93.75 84 THR A C 1
ATOM 619 O O . THR A 1 84 ? 6.180 3.016 -16.701 1.00 93.75 84 THR A O 1
ATOM 622 N N . VAL A 1 85 ? 8.138 2.640 -15.677 1.00 96.94 85 VAL A N 1
ATOM 623 C CA . VAL A 1 85 ? 8.304 4.038 -15.260 1.00 96.94 85 VAL A CA 1
ATOM 624 C C . VAL A 1 85 ? 9.043 4.854 -16.318 1.00 96.94 85 VAL A C 1
ATOM 626 O O . VAL A 1 85 ? 9.753 4.329 -17.170 1.00 96.94 85 VAL A O 1
ATOM 629 N N . ARG A 1 86 ? 8.865 6.178 -16.272 1.00 96.88 86 ARG A N 1
ATOM 630 C CA . ARG A 1 86 ? 9.628 7.110 -17.112 1.00 96.88 86 ARG A CA 1
ATOM 631 C C . ARG A 1 86 ? 10.906 7.544 -16.380 1.00 96.88 86 ARG A C 1
ATOM 633 O O . ARG A 1 86 ? 10.824 7.798 -15.175 1.00 96.88 86 ARG A O 1
ATOM 640 N N . PRO A 1 87 ? 12.047 7.713 -17.078 1.00 94.62 87 PRO A N 1
ATOM 641 C CA . PRO A 1 87 ? 13.242 8.318 -16.492 1.00 94.62 87 PRO A CA 1
ATOM 642 C C . PRO A 1 87 ? 12.927 9.675 -15.832 1.00 94.62 87 PRO A C 1
ATOM 644 O O . PRO A 1 87 ? 12.088 10.416 -16.355 1.00 94.62 87 PRO A O 1
ATOM 647 N N . PRO A 1 88 ? 13.564 10.021 -14.696 1.00 94.06 88 PRO A N 1
ATOM 648 C CA . PRO A 1 88 ? 14.719 9.362 -14.073 1.00 94.06 88 PRO A CA 1
ATOM 649 C C . PRO A 1 88 ? 14.369 8.224 -13.093 1.00 94.06 88 PRO A C 1
ATOM 651 O O . PRO A 1 88 ? 15.253 7.748 -12.383 1.00 94.06 88 PRO A O 1
ATOM 654 N N . LEU A 1 89 ? 13.100 7.803 -13.010 1.00 95.12 89 LEU A N 1
ATOM 655 C CA . LEU A 1 89 ? 12.713 6.666 -12.174 1.00 95.12 89 LEU A CA 1
AT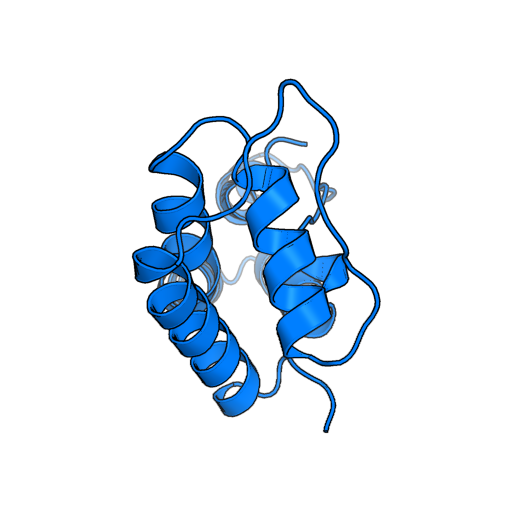OM 656 C C . LEU A 1 89 ? 13.261 5.358 -12.750 1.00 95.12 89 LEU A C 1
ATOM 658 O O . LEU A 1 89 ? 13.489 5.231 -13.952 1.00 95.12 89 LEU A O 1
ATOM 662 N N . VAL A 1 90 ? 13.451 4.389 -11.863 1.00 94.69 90 VAL A N 1
ATOM 663 C CA . VAL A 1 90 ? 14.063 3.094 -12.160 1.00 94.69 90 VAL A CA 1
ATOM 664 C C . VAL A 1 90 ? 13.066 1.975 -11.896 1.00 94.69 90 VAL A C 1
ATOM 666 O O . VAL A 1 90 ? 12.324 2.012 -10.909 1.00 94.69 90 VAL A O 1
ATOM 669 N N . ASP A 1 91 ? 13.051 0.985 -12.783 1.00 94.50 91 ASP A N 1
ATOM 670 C CA . ASP A 1 91 ? 12.240 -0.213 -12.598 1.00 94.50 91 ASP A CA 1
ATOM 671 C C . ASP A 1 91 ? 12.741 -1.026 -11.394 1.00 94.50 91 ASP A C 1
ATOM 673 O O . ASP A 1 91 ? 13.921 -0.969 -11.027 1.00 94.50 91 ASP A O 1
ATOM 677 N N . VAL A 1 92 ? 11.823 -1.774 -10.779 1.00 96.69 92 VAL A N 1
ATOM 678 C CA . VAL A 1 92 ? 12.147 -2.708 -9.694 1.00 96.69 92 VAL A CA 1
ATOM 679 C C . VAL A 1 92 ? 13.042 -3.814 -10.241 1.00 96.69 92 VAL A C 1
ATOM 681 O O . VAL A 1 92 ? 12.768 -4.362 -11.314 1.00 96.69 92 VAL A O 1
ATOM 684 N N . ALA A 1 93 ? 14.114 -4.139 -9.517 1.00 94.94 93 ALA A N 1
ATOM 685 C CA . ALA A 1 93 ? 15.022 -5.195 -9.930 1.00 94.94 93 ALA A CA 1
ATOM 686 C C . ALA A 1 93 ? 14.319 -6.557 -9.894 1.00 94.94 93 ALA A C 1
ATOM 688 O O . ALA A 1 93 ? 13.480 -6.819 -9.035 1.00 94.94 93 ALA A O 1
ATOM 689 N N . GLU A 1 94 ? 14.711 -7.459 -10.793 1.00 92.19 94 GLU A N 1
ATOM 690 C CA . GLU A 1 94 ? 14.089 -8.784 -10.897 1.00 92.19 94 GLU A CA 1
ATOM 691 C C . GLU A 1 94 ? 14.149 -9.566 -9.575 1.00 92.19 94 GLU A C 1
ATOM 693 O O . GLU A 1 94 ? 13.172 -10.183 -9.165 1.00 92.19 94 GLU A O 1
ATOM 698 N N . ALA A 1 95 ? 15.263 -9.446 -8.847 1.00 91.75 95 ALA A N 1
ATOM 699 C CA . ALA A 1 95 ? 15.445 -10.078 -7.541 1.00 91.75 95 ALA A CA 1
ATOM 700 C C . ALA A 1 95 ? 14.453 -9.584 -6.466 1.00 91.75 95 ALA A C 1
ATOM 702 O O . ALA A 1 95 ? 14.165 -10.310 -5.520 1.00 91.75 95 ALA A O 1
ATOM 703 N N . GLU A 1 96 ? 13.919 -8.368 -6.602 1.00 96.00 96 GLU A N 1
ATOM 704 C CA . GLU A 1 96 ? 12.993 -7.754 -5.639 1.00 96.00 96 GLU A CA 1
ATOM 705 C C . GLU A 1 96 ? 11.523 -7.998 -6.018 1.00 96.00 96 GLU A C 1
ATOM 707 O O . GLU A 1 96 ? 10.624 -7.801 -5.200 1.00 96.00 96 GLU A O 1
ATOM 712 N N . ARG A 1 97 ? 11.246 -8.497 -7.233 1.00 97.19 97 ARG A N 1
ATOM 713 C CA . ARG A 1 97 ? 9.884 -8.867 -7.651 1.00 97.19 97 ARG A CA 1
ATOM 714 C C . ARG A 1 97 ? 9.308 -10.011 -6.819 1.00 97.19 97 ARG A C 1
ATOM 716 O O . ARG A 1 97 ? 8.117 -10.001 -6.530 1.00 97.19 97 ARG A O 1
ATOM 723 N N . ALA A 1 98 ? 10.137 -10.963 -6.393 1.00 97.00 98 ALA A N 1
ATOM 724 C CA . ALA A 1 98 ? 9.698 -12.052 -5.516 1.00 97.00 98 ALA A CA 1
ATOM 725 C C . ALA A 1 98 ? 9.206 -11.539 -4.146 1.00 97.00 98 ALA A C 1
ATOM 727 O O . ALA A 1 98 ? 8.258 -12.077 -3.572 1.00 97.00 98 ALA A O 1
ATOM 728 N N . GLU A 1 99 ? 9.806 -10.459 -3.639 1.00 97.62 99 GLU A N 1
ATOM 729 C CA . GLU A 1 99 ? 9.384 -9.812 -2.393 1.00 97.62 99 GLU A CA 1
ATOM 730 C C . GLU A 1 99 ? 8.043 -9.080 -2.578 1.00 97.62 99 GLU A C 1
ATOM 732 O O . GLU A 1 99 ? 7.158 -9.214 -1.736 1.00 97.62 99 GLU A O 1
ATOM 737 N N . LEU A 1 100 ? 7.829 -8.404 -3.719 1.00 98.25 100 LEU A N 1
ATOM 738 C CA . LEU A 1 100 ? 6.517 -7.831 -4.070 1.00 98.25 100 LEU A CA 1
ATOM 739 C C . LEU A 1 100 ? 5.428 -8.898 -4.211 1.00 98.25 100 LEU A C 1
ATOM 741 O O . LEU A 1 100 ? 4.313 -8.681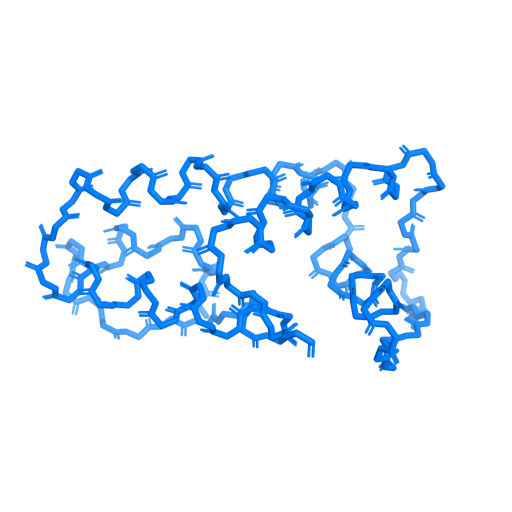 -3.738 1.00 98.25 100 LEU A O 1
ATOM 745 N N . GLN A 1 101 ? 5.747 -10.050 -4.807 1.00 98.12 101 GLN A N 1
ATOM 746 C CA . GLN A 1 101 ? 4.813 -11.173 -4.888 1.00 98.12 101 GLN A CA 1
ATOM 747 C C . GLN A 1 101 ? 4.431 -11.668 -3.489 1.00 98.12 101 GLN A C 1
ATOM 749 O O . GLN A 1 101 ? 3.252 -11.834 -3.202 1.00 98.12 101 GLN A O 1
ATOM 754 N N . THR A 1 102 ? 5.407 -11.803 -2.588 1.00 98.12 102 THR A N 1
ATOM 755 C CA . THR A 1 102 ? 5.158 -12.203 -1.192 1.00 98.12 102 THR A CA 1
ATOM 756 C C . THR A 1 102 ? 4.240 -11.207 -0.472 1.00 98.12 102 THR A C 1
ATOM 758 O O . THR A 1 102 ? 3.336 -11.607 0.260 1.00 98.12 102 THR A O 1
ATOM 761 N N . ILE A 1 103 ? 4.427 -9.902 -0.706 1.00 98.50 103 ILE A N 1
ATOM 762 C CA . ILE A 1 103 ? 3.550 -8.852 -0.164 1.00 98.50 103 ILE A CA 1
ATOM 763 C C . ILE A 1 103 ? 2.122 -9.002 -0.713 1.00 98.50 103 ILE A C 1
ATOM 765 O O . ILE A 1 103 ? 1.165 -8.967 0.063 1.00 98.50 103 ILE A O 1
ATOM 769 N N . LEU A 1 104 ? 1.967 -9.207 -2.027 1.00 98.25 104 LEU A N 1
ATOM 770 C CA . LEU A 1 104 ? 0.662 -9.428 -2.659 1.00 98.25 104 LEU A CA 1
ATOM 771 C C . LEU A 1 104 ? -0.036 -10.685 -2.134 1.00 98.25 104 LEU A C 1
ATOM 773 O O . LEU A 1 104 ? -1.236 -10.642 -1.873 1.00 98.25 104 LEU A O 1
ATOM 777 N N . ASP A 1 105 ? 0.694 -11.779 -1.935 1.00 97.94 105 ASP A N 1
ATOM 778 C CA . ASP A 1 105 ? 0.145 -13.027 -1.396 1.00 97.94 105 ASP A CA 1
ATOM 779 C C . ASP A 1 105 ? -0.343 -12.840 0.047 1.00 97.94 105 ASP A C 1
ATOM 781 O O . ASP A 1 105 ? -1.410 -13.340 0.422 1.00 97.94 105 ASP A O 1
ATOM 785 N N . GLY A 1 106 ? 0.388 -12.054 0.844 1.00 98.19 106 GLY A N 1
ATOM 786 C CA . GLY A 1 106 ? -0.041 -11.633 2.177 1.00 98.19 106 GLY A CA 1
ATOM 787 C C . GLY A 1 106 ? -1.330 -10.811 2.136 1.00 98.19 106 GLY A C 1
ATOM 788 O O . GLY A 1 106 ? -2.257 -11.071 2.904 1.00 98.19 106 GLY A O 1
ATOM 789 N N . TRP A 1 107 ? -1.437 -9.858 1.206 1.00 98.44 107 TRP A N 1
ATOM 790 C CA . TRP A 1 107 ? -2.657 -9.066 1.015 1.00 98.44 107 TRP A CA 1
ATOM 791 C C . TRP A 1 107 ? -3.837 -9.905 0.518 1.00 98.44 107 TRP A C 1
ATOM 793 O O . TRP A 1 107 ? -4.963 -9.691 0.969 1.00 98.44 107 TRP A O 1
ATOM 803 N N . ARG A 1 108 ? -3.596 -10.880 -0.366 1.00 97.81 108 ARG A N 1
ATOM 804 C CA . ARG A 1 108 ? -4.613 -11.831 -0.839 1.00 97.81 108 ARG A CA 1
ATOM 805 C C . ARG A 1 108 ? -5.141 -12.678 0.310 1.00 97.81 108 ARG A C 1
ATOM 807 O O . ARG A 1 108 ? -6.347 -12.753 0.509 1.00 97.81 108 ARG A O 1
ATOM 814 N N . SER A 1 109 ? -4.238 -13.257 1.097 1.00 97.75 109 SER A N 1
ATOM 815 C CA . SER A 1 109 ? -4.585 -14.118 2.234 1.00 97.75 109 SER A CA 1
ATOM 816 C C . SER A 1 109 ? -5.374 -13.370 3.312 1.00 97.75 109 SER A C 1
ATOM 818 O O . SER A 1 109 ? -6.233 -13.954 3.966 1.00 97.75 109 SER A O 1
ATOM 820 N N . ALA A 1 110 ? -5.121 -12.068 3.468 1.00 97.75 110 ALA A N 1
ATOM 821 C CA . ALA A 1 110 ? -5.858 -11.191 4.376 1.00 97.75 110 ALA A CA 1
ATOM 822 C C . ALA A 1 110 ? -7.169 -10.624 3.784 1.00 97.75 110 ALA A C 1
ATOM 824 O O . ALA A 1 110 ? -7.871 -9.875 4.462 1.00 97.75 110 ALA A O 1
ATOM 825 N N . GLY A 1 111 ? -7.516 -10.959 2.535 1.00 97.88 111 GLY A N 1
ATOM 826 C CA . GLY A 1 111 ? -8.755 -10.517 1.883 1.00 97.88 111 GLY A CA 1
ATOM 827 C C . GLY A 1 111 ? -8.747 -9.060 1.406 1.00 97.88 111 GLY A C 1
ATOM 828 O O . GLY A 1 111 ? -9.810 -8.460 1.229 1.00 97.88 111 GLY A O 1
ATOM 829 N N . PHE A 1 112 ? -7.569 -8.459 1.206 1.00 98.38 112 PHE A N 1
ATOM 830 C CA . PHE A 1 112 ? -7.447 -7.070 0.744 1.00 98.38 112 PHE A CA 1
ATOM 831 C C . PHE A 1 112 ? -7.436 -6.905 -0.776 1.00 98.38 112 PHE A C 1
ATOM 833 O O . PHE A 1 112 ? -7.586 -5.781 -1.260 1.00 98.38 112 PHE A O 1
ATOM 840 N N . LEU A 1 113 ? -7.269 -8.003 -1.509 1.00 96.69 113 LEU A N 1
ATOM 841 C CA . LEU A 1 113 ? -7.370 -8.045 -2.964 1.00 96.69 113 LEU A CA 1
ATOM 842 C C . LEU A 1 113 ? -8.746 -8.584 -3.377 1.00 96.69 113 LEU A C 1
ATOM 844 O O . LEU A 1 113 ? -9.432 -9.230 -2.581 1.00 96.69 113 LEU A O 1
ATOM 848 N N . ASP A 1 114 ? -9.170 -8.248 -4.589 1.00 84.44 114 ASP A N 1
ATOM 849 C CA . ASP A 1 114 ? -10.327 -8.879 -5.224 1.00 84.44 114 ASP A CA 1
ATOM 850 C C . ASP A 1 114 ? -9.888 -10.193 -5.898 1.00 84.44 114 ASP A C 1
ATOM 852 O O . ASP A 1 114 ? -8.709 -10.341 -6.240 1.00 84.44 114 ASP A O 1
ATOM 856 N N . ASP A 1 115 ? -10.824 -11.141 -6.014 1.00 67.94 115 ASP A N 1
ATOM 857 C CA . ASP A 1 115 ? -10.613 -12.455 -6.643 1.00 67.94 115 ASP A CA 1
ATOM 858 C C . ASP A 1 115 ? -10.484 -12.368 -8.174 1.00 67.94 115 ASP A C 1
ATOM 860 O O . ASP A 1 115 ? -11.205 -11.548 -8.795 1.00 67.94 115 ASP A O 1
#

Radius of gyration: 14.14 Å; chains: 1; bounding box: 28×29×36 Å

pLDDT: mean 95.93, std 4.69, range [64.12, 98.56]

Secondary structure (DSSP, 8-state):
---GGGHHHHHHTT------SGGGT-HHHHHHHHHHHHHT-HHHHHHHIIIIIHHHHHHHHTSTTHHHHHHHHHHHHTTS---PPPTTS-PPPHHHHHHHHHHHHHHHHTT-S--

Foldseek 3Di:
DPELLCLQVCLVVPHLDDDYLCCLQQVQLSVVLSVCSVVVVNVVNVVSCVQQPVLQVVLPVVDPQCSQQLSLLSCVVVVHHSDDDDPPHDHDDPVCSVSSVVSVVSCVVVVRGDD

Sequence (115 aa):
GAGDDMVPGYYTIGIRAYTSSISAVAPKLSVKLHELGAAGESAALNQLLNDHVVPLYALRTKRKGYEVSAMKVMLDMLGLRGGTVRPPLVDVAEAERAELQTILDGWRSAGFLDD